Protein AF-A0A817QPH4-F1 (afdb_monomer_lite)

pLDDT: mean 77.07, std 12.43, range [36.62, 92.62]

Foldseek 3Di:
DDDDPPDVVVLVCCLPPVLCPVLNVVVVVVLVVVLVVLVVVLVVVVVVPDDPVVSVVSVLVSVLSVVLVVLCCVLVVLQSVLVSVVSPDDPPPPCPVVVVVSVVSNVVSVVSVVVSVVVSVVSCCVSDPPVVVVVCVVVVVVVVVVVVVVVVPPPPPPPDDPDDPDDDDDDDDDDDDD

Sequence (178 aa):
MGCTIYNPTIKRYYSYFYYPVMAGILPLTITLTTSILAYNNVRRIIRRQLPVIRRRLDRQMTAMTLARVLVLIICGVPFVCISLYQLNINNSENNYMELSIVGLLLSITTSIMHANFVVSFYVFLIVSPRFRRQAKYVLFKKCWRFIKSLCDRTPTNPQSNQVSPEIVERSLSPNELE

Secondary structure (DSSP, 8-state):
-------HHHHHHIIIIIIIIIIIIHHHHHHHHHHHHHHHHHHHHHTTT--HHHHHHHHHHHHHHHHHHHHHHHHHHHHHHHHHHHHH----TT-HHHHHHHHHHHHHHHHHHHHHHHHHHHHHHHH-HHHHHHHHHHHHHHHHHHHHHHHTTS-------------------PPP--

Structure (mmCIF, N/CA/C/O backbone):
data_AF-A0A817QPH4-F1
#
_entry.id   AF-A0A817QPH4-F1
#
loop_
_atom_site.group_PDB
_atom_site.id
_atom_site.type_symbol
_atom_site.label_atom_id
_atom_site.label_alt_id
_atom_site.label_comp_id
_atom_site.label_asym_id
_atom_site.label_entity_id
_atom_site.label_seq_id
_atom_site.pdbx_PDB_ins_code
_atom_site.Cartn_x
_atom_site.Cartn_y
_atom_site.Cartn_z
_atom_site.occupancy
_atom_site.B_iso_or_equiv
_atom_site.auth_seq_id
_atom_site.auth_comp_id
_atom_site.auth_asym_id
_atom_site.auth_atom_id
_atom_site.pdbx_PDB_model_num
ATOM 1 N N . MET A 1 1 ? 20.966 -9.195 -10.005 1.00 36.62 1 MET A N 1
ATOM 2 C CA . MET A 1 1 ? 21.065 -10.537 -10.616 1.00 36.62 1 MET A CA 1
ATOM 3 C C . MET A 1 1 ? 19.648 -11.043 -10.844 1.00 36.62 1 MET A C 1
ATOM 5 O O . MET A 1 1 ? 19.084 -11.677 -9.966 1.00 36.62 1 MET A O 1
ATOM 9 N N . GLY A 1 2 ? 19.006 -10.625 -11.933 1.00 44.59 2 GLY A N 1
ATOM 10 C CA . GLY A 1 2 ? 17.591 -10.902 -12.176 1.00 44.59 2 GLY A CA 1
ATOM 11 C C . GLY A 1 2 ? 17.386 -11.294 -13.627 1.00 44.59 2 GLY A C 1
ATOM 12 O O . GLY A 1 2 ? 17.923 -10.635 -14.513 1.00 44.59 2 GLY A O 1
ATOM 13 N N . CYS A 1 3 ? 16.636 -12.370 -13.850 1.00 58.00 3 CYS A N 1
ATOM 14 C CA . CYS A 1 3 ? 16.186 -12.789 -15.168 1.00 58.00 3 CYS A CA 1
ATOM 15 C C . CYS A 1 3 ? 15.383 -11.645 -15.797 1.00 58.00 3 CYS A C 1
ATOM 17 O O . CYS A 1 3 ? 14.253 -11.374 -15.389 1.00 58.00 3 CYS A O 1
ATOM 19 N N . THR A 1 4 ? 15.965 -10.945 -16.767 1.00 60.25 4 THR A N 1
ATOM 20 C CA . THR A 1 4 ? 15.201 -10.055 -17.635 1.00 60.25 4 THR A CA 1
ATOM 21 C C . THR A 1 4 ? 14.304 -10.935 -18.497 1.00 60.25 4 THR A C 1
ATOM 23 O O . THR A 1 4 ? 14.743 -11.934 -19.065 1.00 60.25 4 THR A O 1
ATOM 26 N N . ILE A 1 5 ? 13.010 -10.619 -18.539 1.00 61.94 5 ILE A N 1
ATOM 27 C CA . ILE A 1 5 ? 12.046 -11.324 -19.386 1.00 61.94 5 ILE A CA 1
ATOM 28 C C . ILE A 1 5 ? 12.500 -11.124 -20.835 1.00 61.94 5 ILE A C 1
ATOM 30 O O . ILE A 1 5 ? 12.284 -10.063 -21.417 1.00 61.94 5 ILE A O 1
ATOM 34 N N . TYR A 1 6 ? 13.171 -12.131 -21.393 1.00 67.38 6 TYR A N 1
ATOM 35 C CA . TYR A 1 6 ? 13.744 -12.066 -22.739 1.00 67.38 6 TYR A CA 1
ATOM 36 C C . TYR A 1 6 ? 12.657 -12.130 -23.817 1.00 67.38 6 TYR A C 1
ATOM 38 O O . TYR A 1 6 ? 12.819 -11.601 -24.911 1.00 67.38 6 TYR A O 1
ATOM 46 N N . ASN A 1 7 ? 11.517 -12.756 -23.504 1.00 81.62 7 ASN A N 1
ATOM 47 C CA . ASN A 1 7 ? 10.440 -12.915 -24.467 1.00 81.62 7 ASN A CA 1
ATOM 48 C C . ASN A 1 7 ? 9.627 -11.606 -24.613 1.00 81.62 7 ASN A C 1
ATOM 50 O O . ASN A 1 7 ? 8.931 -11.204 -23.669 1.00 81.62 7 ASN A O 1
ATOM 54 N N . PRO A 1 8 ? 9.650 -10.957 -25.793 1.00 80.06 8 PRO A N 1
ATOM 55 C CA . PRO A 1 8 ? 8.989 -9.670 -26.012 1.00 80.06 8 PRO A CA 1
ATOM 56 C C . PRO A 1 8 ? 7.460 -9.756 -25.895 1.00 80.06 8 PRO A C 1
ATOM 58 O O . PRO A 1 8 ? 6.812 -8.787 -25.495 1.00 80.06 8 PRO A O 1
ATOM 61 N N . THR A 1 9 ? 6.871 -10.920 -26.173 1.00 82.62 9 THR A N 1
ATOM 62 C CA . THR A 1 9 ? 5.424 -11.150 -26.055 1.00 82.62 9 THR A CA 1
ATOM 63 C C . THR A 1 9 ? 4.973 -11.070 -24.600 1.00 82.62 9 THR A C 1
ATOM 65 O O . THR A 1 9 ? 3.983 -10.409 -24.280 1.00 82.62 9 THR A O 1
ATOM 68 N N . ILE A 1 10 ? 5.743 -11.677 -23.694 1.00 81.94 10 ILE A N 1
ATOM 69 C CA . ILE A 1 10 ? 5.458 -11.669 -22.254 1.00 81.94 10 ILE A CA 1
ATOM 70 C C . ILE A 1 10 ? 5.626 -10.252 -21.696 1.00 81.94 10 ILE A C 1
ATOM 72 O O . ILE A 1 10 ? 4.758 -9.762 -20.975 1.00 81.94 10 ILE A O 1
ATOM 76 N N . LYS A 1 11 ? 6.692 -9.549 -22.099 1.00 81.06 11 LYS A N 1
ATOM 77 C CA . LYS A 1 11 ? 6.934 -8.143 -21.740 1.00 81.06 11 LYS A CA 1
ATOM 78 C C . LYS A 1 11 ? 5.733 -7.250 -22.085 1.00 81.06 11 LYS A C 1
ATOM 80 O O . LYS A 1 11 ? 5.285 -6.458 -21.253 1.00 81.06 11 LYS A O 1
ATOM 85 N N . ARG A 1 12 ? 5.160 -7.424 -23.282 1.00 82.31 12 ARG A N 1
ATOM 86 C CA . ARG A 1 12 ? 3.981 -6.675 -23.743 1.00 82.31 12 ARG A CA 1
ATOM 87 C C . ARG A 1 12 ? 2.730 -7.013 -22.927 1.00 82.31 12 ARG A C 1
ATOM 89 O O . ARG A 1 12 ? 2.017 -6.103 -22.515 1.00 82.31 12 ARG A O 1
ATOM 96 N N . TYR A 1 13 ? 2.498 -8.289 -22.623 1.00 86.12 13 TYR A N 1
ATOM 97 C CA . TYR A 1 13 ? 1.382 -8.704 -21.768 1.00 86.12 13 TYR A CA 1
ATOM 98 C C . TYR A 1 13 ? 1.453 -8.074 -20.368 1.00 86.12 13 TYR A C 1
ATOM 100 O O . TYR A 1 13 ? 0.463 -7.525 -19.879 1.00 86.12 13 TYR A O 1
ATOM 108 N N . TYR A 1 14 ? 2.630 -8.076 -19.736 1.00 83.25 14 TYR A N 1
ATOM 109 C CA . TYR A 1 14 ? 2.783 -7.473 -18.412 1.00 83.25 14 TYR A CA 1
ATOM 110 C C . TYR A 1 14 ? 2.571 -5.956 -18.433 1.00 83.25 14 TYR A C 1
ATOM 112 O O . TYR A 1 14 ? 1.828 -5.437 -17.598 1.00 83.25 14 TYR A O 1
ATOM 120 N N . SER A 1 15 ? 3.173 -5.263 -19.402 1.00 81.12 15 SER A N 1
ATOM 121 C CA . SER A 1 15 ? 3.112 -3.800 -19.518 1.00 81.12 15 SER A CA 1
ATOM 122 C C . SER A 1 15 ? 1.688 -3.286 -19.787 1.00 81.12 15 SER A C 1
ATOM 124 O O . SER A 1 15 ? 1.247 -2.328 -19.158 1.00 81.12 15 SER A O 1
ATOM 126 N N . TYR A 1 16 ? 0.933 -3.952 -20.669 1.00 81.31 16 TYR A N 1
ATOM 127 C CA . TYR A 1 16 ? -0.386 -3.467 -21.102 1.00 81.31 16 TYR A CA 1
ATOM 128 C C . TYR A 1 16 ? -1.573 -4.068 -20.352 1.00 81.31 16 TYR A C 1
ATOM 130 O O . TYR A 1 16 ? -2.614 -3.423 -20.267 1.00 81.31 16 TYR A O 1
ATOM 138 N N . PHE A 1 17 ? -1.453 -5.288 -19.826 1.00 84.31 17 PHE A N 1
ATOM 139 C CA . PHE A 1 17 ? -2.578 -5.977 -19.196 1.00 84.31 17 PHE A CA 1
ATOM 140 C C . PHE A 1 17 ? -2.363 -6.138 -17.695 1.00 84.31 17 PHE A C 1
ATOM 142 O O . PHE A 1 17 ? -3.140 -5.627 -16.895 1.00 84.31 17 PHE A O 1
ATOM 149 N N . TYR A 1 18 ? -1.282 -6.797 -17.283 1.00 83.50 18 TYR A N 1
ATOM 150 C CA . TYR A 1 18 ? -1.118 -7.173 -15.880 1.00 83.50 18 TYR A CA 1
ATOM 151 C C . TYR A 1 18 ? -0.987 -5.963 -14.939 1.00 83.50 18 TYR A C 1
ATOM 153 O O . TYR A 1 18 ? -1.770 -5.813 -14.002 1.00 83.50 18 TYR A O 1
ATOM 161 N N . TYR A 1 19 ? -0.032 -5.067 -15.190 1.00 82.56 19 TYR A N 1
ATOM 162 C CA . TYR A 1 19 ? 0.204 -3.922 -14.306 1.00 82.56 19 TYR A CA 1
ATOM 163 C C . TYR A 1 19 ? -0.966 -2.921 -14.264 1.00 82.56 19 TYR A C 1
ATOM 165 O O . TYR A 1 19 ? -1.431 -2.608 -13.167 1.00 82.56 19 TYR A O 1
ATOM 173 N N . PRO A 1 20 ? -1.503 -2.429 -15.395 1.00 82.56 20 PRO A N 1
ATOM 174 C CA . PRO A 1 20 ? -2.583 -1.447 -15.346 1.00 82.56 20 PRO A CA 1
ATOM 175 C C . PRO A 1 20 ? -3.940 -2.070 -14.986 1.00 82.56 20 PRO A C 1
ATOM 177 O O . PRO A 1 20 ? -4.680 -1.487 -14.193 1.00 82.56 20 PRO A O 1
ATOM 180 N N . VAL A 1 21 ? -4.281 -3.253 -15.516 1.00 84.75 21 VAL A N 1
ATOM 181 C CA . VAL A 1 21 ? -5.620 -3.839 -15.331 1.00 84.75 21 VAL A CA 1
ATOM 182 C C . VAL A 1 21 ? -5.713 -4.595 -14.011 1.00 84.75 21 VAL A C 1
ATOM 184 O O . VAL A 1 21 ? -6.584 -4.279 -13.201 1.00 84.75 21 VAL A O 1
ATOM 187 N N . MET A 1 22 ? -4.817 -5.558 -13.765 1.00 82.56 22 MET A N 1
ATOM 188 C CA . MET A 1 22 ? -4.898 -6.407 -12.568 1.00 82.56 22 MET A CA 1
ATOM 189 C C . MET A 1 22 ? -4.445 -5.680 -11.303 1.00 82.56 22 MET A C 1
ATOM 191 O O . MET A 1 22 ? -5.094 -5.819 -10.269 1.00 82.56 22 MET A O 1
ATOM 195 N N . ALA A 1 23 ? -3.363 -4.898 -11.364 1.00 77.69 23 ALA A N 1
ATOM 196 C CA . ALA A 1 23 ? -2.844 -4.207 -10.179 1.00 77.69 23 ALA A CA 1
ATOM 197 C C . ALA A 1 23 ? -3.437 -2.800 -9.966 1.00 77.69 23 ALA A C 1
ATOM 199 O O . ALA A 1 23 ? -3.427 -2.309 -8.839 1.00 77.69 23 ALA A O 1
ATOM 200 N N . GLY A 1 24 ? -3.973 -2.161 -11.012 1.00 78.62 24 GLY A N 1
ATOM 201 C CA . GLY A 1 24 ? -4.564 -0.821 -10.939 1.00 78.62 24 GLY A CA 1
ATOM 202 C C . GLY A 1 24 ? -6.093 -0.827 -10.960 1.00 78.62 24 GLY A C 1
ATOM 203 O O . GLY A 1 24 ? -6.750 -0.633 -9.937 1.00 78.62 24 GLY A O 1
ATOM 204 N N . ILE A 1 25 ? -6.674 -1.026 -12.144 1.00 85.25 25 ILE A N 1
ATOM 205 C CA . ILE A 1 25 ? -8.105 -0.802 -12.412 1.00 85.25 25 ILE A CA 1
ATOM 206 C C . ILE A 1 25 ? -8.996 -1.747 -11.601 1.00 85.25 25 ILE A C 1
ATOM 208 O O . ILE A 1 25 ? -9.997 -1.319 -11.025 1.00 85.25 25 ILE A O 1
ATOM 212 N N . LEU A 1 26 ? -8.648 -3.029 -11.528 1.00 85.69 26 LEU A N 1
ATOM 213 C CA . LEU A 1 26 ? -9.457 -4.037 -10.848 1.00 85.69 26 LEU A CA 1
ATOM 214 C C . LEU A 1 26 ? -9.588 -3.761 -9.334 1.00 85.69 26 LEU A C 1
ATOM 216 O O . LEU A 1 26 ? -10.716 -3.626 -8.854 1.00 85.69 26 LEU A O 1
ATOM 220 N N . PRO A 1 27 ? -8.501 -3.585 -8.557 1.00 83.12 27 PRO A N 1
ATOM 221 C CA . PRO A 1 27 ? -8.624 -3.254 -7.139 1.00 83.12 27 PRO A CA 1
ATOM 222 C C . PRO A 1 27 ? -9.285 -1.888 -6.911 1.00 83.12 27 PRO A C 1
ATOM 224 O O . PRO A 1 27 ? -10.062 -1.745 -5.964 1.00 83.12 27 PRO A O 1
ATOM 227 N N . LEU A 1 28 ? -9.055 -0.902 -7.786 1.00 83.88 28 LEU A N 1
ATOM 228 C CA . LEU A 1 28 ? -9.729 0.397 -7.708 1.00 83.88 28 LEU A CA 1
ATOM 229 C C . LEU A 1 28 ? -11.243 0.274 -7.891 1.00 83.88 28 LEU A C 1
ATOM 231 O O . LEU A 1 28 ? -11.999 0.801 -7.080 1.00 83.88 28 LEU A O 1
ATOM 235 N N . THR A 1 29 ? -11.698 -0.444 -8.917 1.00 87.06 29 THR A N 1
ATOM 236 C CA . THR A 1 29 ? -13.127 -0.604 -9.225 1.00 87.06 29 THR A CA 1
ATOM 237 C C . THR A 1 29 ? -13.854 -1.423 -8.164 1.00 87.06 29 THR A C 1
ATOM 239 O O . THR A 1 29 ? -14.914 -0.999 -7.694 1.00 87.06 29 THR A O 1
ATOM 242 N N . ILE A 1 30 ? -13.274 -2.538 -7.704 1.00 87.56 30 ILE A N 1
ATOM 243 C CA . ILE A 1 30 ? -13.830 -3.317 -6.585 1.00 87.56 30 ILE A CA 1
ATOM 244 C C . ILE A 1 30 ? -13.938 -2.437 -5.345 1.00 87.56 30 ILE A C 1
ATOM 246 O O . ILE A 1 30 ? -14.959 -2.437 -4.654 1.00 87.56 30 ILE A O 1
ATOM 250 N N . THR A 1 31 ? -12.911 -1.642 -5.056 1.00 82.31 31 THR A N 1
ATOM 251 C CA . THR A 1 31 ? -12.951 -0.854 -3.832 1.00 82.31 31 THR A CA 1
ATOM 252 C C . THR A 1 31 ? -13.892 0.345 -3.926 1.00 82.31 31 THR A C 1
ATOM 254 O O . THR A 1 31 ? -14.584 0.681 -2.963 1.00 82.31 31 THR A O 1
ATOM 257 N N . LEU A 1 32 ? -13.972 0.982 -5.090 1.00 84.19 32 LEU A N 1
ATOM 258 C CA . LEU A 1 32 ? -14.896 2.080 -5.332 1.00 84.19 32 LEU A CA 1
ATOM 259 C C . LEU A 1 32 ? -16.346 1.596 -5.218 1.00 84.19 32 LEU A C 1
ATOM 261 O O . LEU A 1 32 ? -17.139 2.184 -4.483 1.00 84.19 32 LEU A O 1
ATOM 265 N N . THR A 1 33 ? -16.679 0.485 -5.880 1.00 87.50 33 THR A N 1
ATOM 266 C CA . THR A 1 33 ? -18.028 -0.099 -5.846 1.00 87.50 33 THR A CA 1
ATOM 267 C C . THR A 1 33 ? -18.414 -0.542 -4.440 1.00 87.50 33 THR A C 1
ATOM 269 O O . THR A 1 33 ? -19.495 -0.190 -3.969 1.00 87.50 33 THR A O 1
ATOM 272 N N . THR A 1 34 ? -17.523 -1.228 -3.719 1.00 81.75 34 THR A N 1
ATOM 273 C CA . THR A 1 34 ? -17.772 -1.623 -2.323 1.00 81.75 34 THR A CA 1
ATOM 274 C C . THR A 1 34 ? -17.900 -0.416 -1.393 1.00 81.75 34 THR A C 1
ATOM 276 O O . THR A 1 34 ? -18.781 -0.412 -0.534 1.00 81.75 34 THR A O 1
ATOM 279 N N . SER A 1 35 ? -17.114 0.645 -1.594 1.00 80.88 35 SER A N 1
ATOM 280 C CA . SER A 1 35 ? -17.218 1.887 -0.813 1.00 80.88 35 SER A CA 1
ATOM 281 C C . SER A 1 35 ? -18.543 2.613 -1.057 1.00 80.88 35 SER A C 1
ATOM 283 O O . SER A 1 35 ? -19.201 3.029 -0.101 1.00 80.88 35 SER A O 1
ATOM 285 N N . ILE A 1 36 ? -18.977 2.718 -2.318 1.00 84.31 36 ILE A N 1
ATOM 286 C CA . ILE A 1 36 ? -20.270 3.311 -2.695 1.00 84.31 36 ILE A CA 1
ATOM 287 C C . ILE A 1 36 ? -21.422 2.478 -2.129 1.00 84.31 36 ILE A C 1
ATOM 289 O O . ILE A 1 36 ? -22.349 3.024 -1.526 1.00 84.31 36 ILE A O 1
ATOM 293 N N . LEU A 1 37 ? -21.363 1.152 -2.277 1.00 84.75 37 LEU A N 1
ATOM 294 C CA . LEU A 1 37 ? -22.387 0.247 -1.768 1.00 84.75 37 LEU A CA 1
ATOM 295 C C . LEU A 1 37 ? -22.489 0.345 -0.243 1.00 84.75 37 LEU A C 1
ATOM 297 O O . LEU A 1 37 ? -23.589 0.424 0.304 1.00 84.75 37 LEU A O 1
ATOM 301 N N . ALA A 1 38 ? -21.354 0.410 0.451 1.00 81.44 38 ALA A N 1
ATOM 302 C CA . ALA A 1 38 ? -21.327 0.569 1.894 1.00 81.44 38 ALA A CA 1
ATOM 303 C C . ALA A 1 38 ? -21.886 1.934 2.332 1.00 81.44 38 ALA A C 1
ATOM 305 O O . ALA A 1 38 ? -22.689 1.995 3.264 1.00 81.44 38 ALA A O 1
ATOM 306 N N . TYR A 1 39 ? -21.560 3.018 1.620 1.00 80.81 39 TYR A N 1
ATOM 307 C CA . TYR A 1 39 ? -22.138 4.340 1.871 1.00 80.81 39 TYR A CA 1
ATOM 308 C C . TYR A 1 39 ? -23.663 4.350 1.682 1.00 80.81 39 TYR A C 1
ATOM 310 O O . TYR A 1 39 ? -24.401 4.841 2.543 1.00 80.81 39 TYR A O 1
ATOM 318 N N . ASN A 1 40 ? -24.150 3.754 0.593 1.00 82.94 40 ASN A N 1
ATOM 319 C CA . ASN A 1 40 ? -25.577 3.665 0.295 1.00 82.94 40 ASN A CA 1
ATOM 320 C C . ASN A 1 40 ? -26.324 2.810 1.324 1.00 82.94 40 ASN A C 1
ATOM 322 O O . ASN A 1 40 ? -27.399 3.207 1.781 1.00 82.94 40 ASN A O 1
ATOM 326 N N . ASN A 1 41 ? -25.743 1.687 1.752 1.00 79.94 41 ASN A N 1
ATOM 327 C CA . ASN A 1 41 ? -26.304 0.847 2.809 1.00 79.94 41 ASN A CA 1
ATOM 328 C C . ASN A 1 41 ? -26.395 1.600 4.138 1.00 79.94 41 ASN A C 1
ATOM 330 O O . ASN A 1 41 ? -27.459 1.606 4.760 1.00 79.94 41 ASN A O 1
ATOM 334 N N . VAL A 1 42 ? -25.343 2.328 4.527 1.00 75.44 42 VAL A N 1
ATOM 335 C CA . VAL A 1 42 ? -25.376 3.190 5.715 1.00 75.44 42 VAL A CA 1
ATOM 336 C C . VAL A 1 42 ? -26.474 4.247 5.568 1.00 75.44 42 VAL A C 1
ATOM 338 O O . VAL A 1 42 ? -27.305 4.380 6.463 1.00 75.44 42 VAL A O 1
ATOM 341 N N . ARG A 1 43 ? -26.564 4.953 4.433 1.00 77.19 43 ARG A N 1
ATOM 342 C CA . ARG A 1 43 ? -27.598 5.981 4.199 1.00 77.19 43 ARG A CA 1
ATOM 343 C C . ARG A 1 43 ? -29.022 5.414 4.230 1.00 77.19 43 ARG A C 1
ATOM 345 O O . ARG A 1 43 ? -29.927 6.087 4.725 1.00 77.19 43 ARG A O 1
ATOM 352 N N . ARG A 1 44 ? -29.231 4.187 3.746 1.00 77.50 44 ARG A N 1
ATOM 353 C CA . ARG A 1 44 ? -30.529 3.493 3.774 1.00 77.50 44 ARG A CA 1
ATOM 354 C C . ARG A 1 44 ? -30.910 3.055 5.191 1.00 77.50 44 ARG A C 1
ATOM 356 O O . ARG A 1 44 ? -32.052 3.256 5.595 1.00 77.50 44 ARG A O 1
ATOM 363 N N . ILE A 1 45 ? -29.951 2.540 5.962 1.00 74.06 45 ILE A N 1
ATOM 364 C CA . ILE A 1 45 ? -30.114 2.150 7.374 1.00 74.06 45 ILE A CA 1
ATOM 365 C C . ILE A 1 45 ? -30.513 3.347 8.249 1.00 74.06 45 ILE A C 1
ATOM 367 O O . ILE A 1 45 ? -31.354 3.207 9.136 1.00 74.06 45 ILE A O 1
ATOM 371 N N . ILE A 1 46 ? -29.976 4.539 7.967 1.00 66.81 46 ILE A N 1
ATOM 372 C CA . ILE A 1 46 ? -30.299 5.776 8.700 1.00 66.81 46 ILE A CA 1
ATOM 373 C C . ILE A 1 46 ? -31.796 6.096 8.665 1.00 66.81 46 ILE A C 1
ATOM 375 O O . ILE A 1 46 ? -32.325 6.600 9.652 1.00 66.81 46 ILE A O 1
ATOM 379 N N . ARG A 1 47 ? -32.489 5.769 7.568 1.00 70.56 47 ARG A N 1
ATOM 380 C CA . ARG A 1 47 ? -33.927 6.039 7.426 1.00 70.56 47 ARG A CA 1
ATOM 381 C C . ARG A 1 47 ? -34.820 5.042 8.177 1.00 70.56 47 ARG A C 1
ATOM 383 O O . ARG A 1 47 ? -35.991 5.336 8.359 1.00 70.56 47 ARG A O 1
ATOM 390 N N . ARG A 1 48 ? -34.301 3.884 8.612 1.00 71.44 48 ARG A N 1
ATOM 391 C CA . ARG A 1 48 ? -35.093 2.788 9.215 1.00 71.44 48 ARG A CA 1
ATOM 392 C C . ARG A 1 48 ? -34.998 2.680 10.749 1.00 71.44 48 ARG A C 1
ATOM 394 O O . ARG A 1 48 ? -35.363 1.647 11.285 1.00 71.44 48 ARG A O 1
ATOM 401 N N . GLN A 1 49 ? -34.507 3.706 11.455 1.00 66.06 49 GLN A N 1
ATOM 402 C CA . GLN A 1 49 ? -34.369 3.719 12.929 1.00 66.06 49 GLN A CA 1
ATOM 403 C C . GLN A 1 49 ? -33.765 2.428 13.531 1.00 66.06 49 GLN A C 1
ATOM 405 O O . GLN A 1 49 ? -34.268 1.856 14.492 1.00 66.06 49 GLN A O 1
ATOM 410 N N . LEU A 1 50 ? -32.649 1.950 12.976 1.00 67.12 50 LEU A N 1
ATOM 411 C CA . LEU A 1 50 ? -31.897 0.848 13.583 1.00 67.12 50 LEU A CA 1
ATOM 412 C C . LEU A 1 50 ? -31.108 1.327 14.823 1.00 67.12 50 LEU A C 1
ATOM 414 O O . LEU A 1 50 ? -30.672 2.484 14.865 1.00 67.12 50 LEU A O 1
ATOM 418 N N . PRO A 1 51 ? -30.877 0.452 15.823 1.00 73.62 51 PRO A N 1
ATOM 419 C CA . PRO A 1 51 ? -30.262 0.817 17.097 1.00 73.62 51 PRO A CA 1
ATOM 420 C C . PRO A 1 51 ? -28.890 1.484 16.913 1.00 73.62 51 PRO A C 1
ATOM 422 O O . PRO A 1 51 ? -28.017 0.995 16.187 1.00 73.62 51 PRO A O 1
ATOM 425 N N . VAL A 1 52 ? -28.683 2.596 17.629 1.00 74.19 52 VAL A N 1
ATOM 426 C CA . VAL A 1 52 ? -27.549 3.538 17.496 1.00 74.19 52 VAL A CA 1
ATOM 427 C C . VAL A 1 52 ? -26.171 2.859 17.569 1.00 74.19 52 VAL A C 1
ATOM 429 O O . VAL A 1 52 ? -25.208 3.326 16.954 1.00 74.19 52 VAL A O 1
ATOM 432 N N . ILE A 1 53 ? -26.063 1.735 18.283 1.00 73.12 53 ILE A N 1
ATOM 433 C CA . ILE A 1 53 ? -24.805 1.005 18.498 1.00 73.12 53 ILE A CA 1
ATOM 434 C C . ILE A 1 53 ? -24.299 0.333 17.211 1.00 73.12 53 ILE A C 1
ATOM 436 O O . ILE A 1 53 ? -23.100 0.425 16.929 1.00 73.12 53 ILE A O 1
ATOM 440 N N . ARG A 1 54 ? -25.181 -0.288 16.408 1.00 74.75 54 ARG A N 1
ATOM 441 C CA . ARG A 1 54 ? -24.790 -0.960 15.149 1.00 74.75 54 ARG A CA 1
ATOM 442 C C . ARG A 1 54 ? -24.321 0.049 14.099 1.00 74.75 54 ARG A C 1
ATOM 444 O O . ARG A 1 54 ? -23.272 -0.130 13.491 1.00 74.75 54 ARG A O 1
ATOM 451 N N . ARG A 1 55 ? -24.995 1.200 14.013 1.00 72.06 55 ARG A N 1
ATOM 452 C CA . ARG A 1 55 ? -24.664 2.286 13.072 1.00 72.06 55 ARG A CA 1
ATOM 453 C C . ARG A 1 55 ? -23.241 2.834 13.235 1.00 72.06 55 ARG A C 1
ATOM 455 O O . ARG A 1 55 ? -22.610 3.216 12.250 1.00 72.06 55 ARG A O 1
ATOM 462 N N . ARG A 1 56 ? -22.731 2.909 14.470 1.00 77.62 56 ARG A N 1
ATOM 463 C CA . ARG A 1 56 ? -21.361 3.387 14.728 1.00 77.62 56 ARG A CA 1
ATOM 464 C C . ARG A 1 56 ? -20.307 2.381 14.274 1.00 77.62 56 ARG A C 1
ATOM 466 O O . ARG A 1 56 ? -19.256 2.813 13.820 1.00 77.62 56 ARG A O 1
ATOM 473 N N . LEU A 1 57 ? -20.593 1.081 14.384 1.00 78.44 57 LEU A N 1
ATOM 474 C CA . LEU A 1 57 ? -19.685 0.023 13.944 1.00 78.44 57 LEU A CA 1
ATOM 475 C C . LEU A 1 57 ? -19.517 0.056 12.418 1.00 78.44 57 LEU A C 1
ATOM 477 O O . LEU A 1 57 ? -18.390 0.144 11.937 1.00 78.44 57 LEU A O 1
ATOM 481 N N . ASP A 1 58 ? -20.626 0.096 11.677 1.00 80.38 58 ASP A N 1
ATOM 482 C CA . ASP A 1 58 ? -20.593 0.083 10.210 1.00 80.38 58 ASP A CA 1
ATOM 483 C C . ASP A 1 58 ? -19.907 1.329 9.649 1.00 80.38 58 ASP A C 1
ATOM 485 O O . ASP A 1 58 ? -18.984 1.219 8.847 1.00 80.38 58 ASP A O 1
ATOM 489 N N . ARG A 1 59 ? -20.269 2.524 10.146 1.00 77.12 59 ARG A N 1
ATOM 490 C CA . ARG A 1 59 ? -19.640 3.786 9.714 1.00 77.12 59 ARG A CA 1
ATOM 491 C C . ARG A 1 59 ? -18.129 3.795 9.963 1.00 77.12 59 ARG A C 1
ATOM 493 O O . ARG A 1 59 ? -17.371 4.390 9.200 1.00 77.12 59 ARG A O 1
ATOM 500 N N . GLN A 1 60 ? -17.699 3.165 11.050 1.00 80.56 60 GLN A N 1
ATOM 501 C CA . GLN A 1 60 ? -16.296 3.078 11.412 1.00 80.56 60 GLN A CA 1
ATOM 502 C C . GLN A 1 60 ? -15.537 2.114 10.494 1.00 80.56 60 GLN A C 1
ATOM 504 O O . GLN A 1 60 ? -14.449 2.462 10.041 1.00 80.56 60 GLN A O 1
ATOM 509 N N . MET A 1 61 ? -16.118 0.952 10.172 1.00 79.38 61 MET A N 1
ATOM 510 C CA . MET A 1 61 ? -15.523 0.021 9.208 1.00 79.38 61 MET A CA 1
ATOM 511 C C . MET A 1 61 ? -15.435 0.640 7.811 1.00 79.38 61 MET A C 1
ATOM 513 O O . MET A 1 61 ? -14.394 0.538 7.171 1.00 79.38 61 MET A O 1
ATOM 517 N N . THR A 1 62 ? -16.460 1.370 7.360 1.00 81.38 62 THR A N 1
ATOM 518 C CA . THR A 1 62 ? -16.414 2.030 6.045 1.00 81.38 62 THR A CA 1
ATOM 519 C C . THR A 1 62 ? -15.372 3.142 5.979 1.00 81.38 62 THR A C 1
ATOM 521 O O . THR A 1 62 ? -14.641 3.233 4.997 1.00 81.38 62 THR A O 1
ATOM 524 N N . ALA A 1 63 ? -15.264 3.971 7.024 1.00 80.56 63 ALA A N 1
ATOM 525 C CA . ALA A 1 63 ? -14.259 5.036 7.079 1.00 80.56 63 ALA A CA 1
ATOM 526 C C . ALA A 1 63 ? -12.830 4.468 7.088 1.00 80.56 63 ALA A C 1
ATOM 528 O O . ALA A 1 63 ? -11.931 5.006 6.449 1.00 80.56 63 ALA A O 1
ATOM 529 N N . MET A 1 64 ? -12.643 3.346 7.778 1.00 81.50 64 MET A N 1
ATOM 530 C CA . MET A 1 64 ? -11.393 2.601 7.815 1.00 81.50 64 MET A CA 1
ATOM 531 C C . MET A 1 64 ? -11.003 2.024 6.454 1.00 81.50 64 MET A C 1
ATOM 533 O O . MET A 1 64 ? -9.855 2.183 6.039 1.00 81.50 64 MET A O 1
ATOM 537 N N . THR A 1 65 ? -11.940 1.388 5.750 1.00 80.69 65 THR A N 1
ATOM 538 C CA . THR A 1 65 ? -11.685 0.859 4.406 1.00 80.69 65 THR A CA 1
ATOM 539 C C . THR A 1 65 ? -11.325 1.984 3.444 1.00 80.69 65 THR A C 1
ATOM 541 O O . THR A 1 65 ? -10.339 1.868 2.726 1.00 80.69 65 THR A O 1
ATOM 544 N N . LEU A 1 66 ? -12.042 3.111 3.490 1.00 79.38 66 LEU A N 1
ATOM 545 C CA . LEU A 1 66 ? -11.759 4.264 2.634 1.00 79.38 66 LEU A CA 1
ATOM 546 C C . LEU A 1 66 ? -10.356 4.836 2.896 1.00 79.38 66 LEU A C 1
ATOM 548 O O . LEU A 1 66 ? -9.599 5.059 1.955 1.00 79.38 66 LEU A O 1
ATOM 552 N N . ALA A 1 67 ? -9.968 5.000 4.165 1.00 83.25 67 ALA A N 1
ATOM 553 C CA . ALA A 1 67 ? -8.625 5.457 4.520 1.00 83.25 67 ALA A CA 1
ATOM 554 C C . ALA A 1 67 ? -7.534 4.496 4.018 1.00 83.25 67 ALA A C 1
ATOM 556 O O . ALA A 1 67 ? -6.544 4.937 3.440 1.00 83.25 67 ALA A O 1
ATOM 557 N N . ARG A 1 68 ? -7.732 3.180 4.179 1.00 83.19 68 ARG A N 1
ATOM 558 C CA . ARG A 1 68 ? -6.789 2.163 3.687 1.00 83.19 68 ARG A CA 1
ATOM 559 C C . ARG A 1 68 ? -6.593 2.246 2.174 1.00 83.19 68 ARG A C 1
ATOM 561 O O . ARG A 1 68 ? -5.492 2.036 1.680 1.00 83.19 68 ARG A O 1
ATOM 568 N N . VAL A 1 69 ? -7.656 2.567 1.452 1.00 81.00 69 VAL A N 1
ATOM 569 C CA . VAL A 1 69 ? -7.652 2.635 -0.010 1.00 81.00 69 VAL A CA 1
ATOM 570 C C . VAL A 1 69 ? -6.937 3.878 -0.491 1.00 81.00 69 VAL A C 1
ATOM 572 O O . VAL A 1 69 ? -6.128 3.781 -1.404 1.00 81.00 69 VAL A O 1
ATOM 575 N N . LEU A 1 70 ? -7.150 5.018 0.164 1.00 83.50 70 LEU A N 1
ATOM 576 C CA . LEU A 1 70 ? -6.388 6.229 -0.131 1.00 83.50 70 LEU A CA 1
ATOM 577 C C . LEU A 1 70 ? -4.882 5.999 0.042 1.00 83.50 70 LEU A C 1
ATOM 579 O O . LEU A 1 70 ? -4.110 6.351 -0.844 1.00 83.50 70 LEU A O 1
ATOM 583 N N . VAL A 1 71 ? -4.467 5.342 1.131 1.00 85.00 71 VAL A N 1
ATOM 584 C CA . VAL A 1 71 ? -3.051 5.001 1.347 1.00 85.00 71 VAL A CA 1
ATOM 585 C C . VAL A 1 71 ? -2.547 4.027 0.275 1.00 85.00 71 VAL A C 1
ATOM 587 O O . VAL A 1 71 ? -1.463 4.225 -0.268 1.00 85.00 71 VAL A O 1
ATOM 590 N N . LEU A 1 72 ? -3.340 3.011 -0.086 1.00 84.19 72 LEU A N 1
ATOM 591 C CA . LEU A 1 72 ? -2.987 2.074 -1.154 1.00 84.19 72 LEU A CA 1
ATOM 592 C C . LEU A 1 72 ? -2.803 2.777 -2.503 1.00 84.19 72 LEU A C 1
ATOM 594 O O . LEU A 1 72 ? -1.887 2.423 -3.233 1.00 84.19 72 LEU A O 1
ATOM 598 N N . ILE A 1 73 ? -3.626 3.774 -2.827 1.00 84.62 73 ILE A N 1
ATOM 599 C CA . ILE A 1 73 ? -3.497 4.552 -4.064 1.00 84.62 73 ILE A CA 1
ATOM 600 C C . ILE A 1 73 ? -2.214 5.384 -4.028 1.00 84.62 73 ILE A C 1
ATOM 602 O O . ILE A 1 73 ? -1.405 5.295 -4.948 1.00 84.62 73 ILE A O 1
ATOM 606 N N . ILE A 1 74 ? -1.989 6.137 -2.948 1.00 86.75 74 ILE A N 1
ATOM 607 C CA . ILE A 1 74 ? -0.823 7.023 -2.813 1.00 86.75 74 ILE A CA 1
ATOM 608 C C . ILE A 1 74 ? 0.491 6.230 -2.870 1.00 86.75 74 ILE A C 1
ATOM 610 O O . ILE A 1 74 ? 1.437 6.667 -3.517 1.00 86.75 74 ILE A O 1
ATOM 614 N N . CYS A 1 75 ? 0.555 5.058 -2.231 1.00 86.31 75 CYS A N 1
ATOM 615 C CA . CYS A 1 75 ? 1.760 4.222 -2.221 1.00 86.31 75 CYS A CA 1
ATOM 616 C C . CYS A 1 75 ? 1.861 3.276 -3.429 1.00 86.31 75 CYS A C 1
ATOM 618 O O . CYS A 1 75 ? 2.962 2.952 -3.864 1.00 86.31 75 CYS A O 1
ATOM 620 N N . GLY A 1 76 ? 0.734 2.808 -3.965 1.00 84.19 76 GLY A N 1
ATOM 621 C CA . GLY A 1 76 ? 0.689 1.810 -5.035 1.00 84.19 76 GLY A CA 1
ATOM 622 C C . GLY A 1 76 ? 0.885 2.401 -6.428 1.00 84.19 76 GLY A C 1
ATOM 623 O O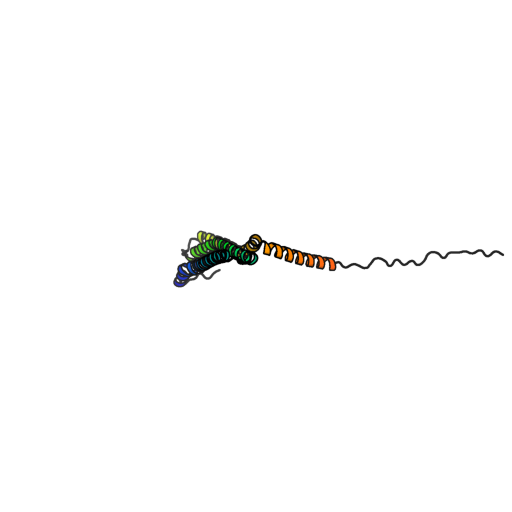 . GLY A 1 76 ? 1.574 1.800 -7.248 1.00 84.19 76 GLY A O 1
ATOM 624 N N . VAL A 1 77 ? 0.349 3.597 -6.695 1.00 86.56 77 VAL A N 1
ATOM 625 C CA . VAL A 1 77 ? 0.532 4.289 -7.982 1.00 86.56 77 VAL A CA 1
ATOM 626 C C . VAL A 1 77 ? 2.012 4.494 -8.337 1.00 86.56 77 VAL A C 1
ATOM 628 O O . VAL A 1 77 ? 2.397 4.055 -9.421 1.00 86.56 77 VAL A O 1
ATOM 631 N N . PRO A 1 78 ? 2.877 5.073 -7.476 1.00 88.75 78 PRO A N 1
ATOM 632 C CA . PRO A 1 78 ? 4.285 5.264 -7.828 1.00 88.75 78 PRO A CA 1
ATOM 633 C C . PRO A 1 78 ? 5.000 3.933 -8.097 1.00 88.75 78 PRO A C 1
ATOM 635 O O . PRO A 1 78 ? 5.819 3.853 -9.011 1.00 88.75 78 PRO A O 1
ATOM 638 N N . PHE A 1 79 ? 4.640 2.866 -7.373 1.00 86.88 79 PHE A N 1
ATOM 639 C CA . PHE A 1 79 ? 5.196 1.527 -7.586 1.00 86.88 79 PHE A CA 1
ATOM 640 C C . PHE A 1 79 ? 4.862 0.973 -8.970 1.00 86.88 79 PHE A C 1
ATOM 642 O O . PHE A 1 79 ? 5.748 0.486 -9.678 1.00 86.88 79 PHE A O 1
ATOM 649 N N . VAL A 1 80 ? 3.595 1.075 -9.371 1.00 85.69 80 VAL A N 1
ATOM 650 C CA . VAL A 1 80 ? 3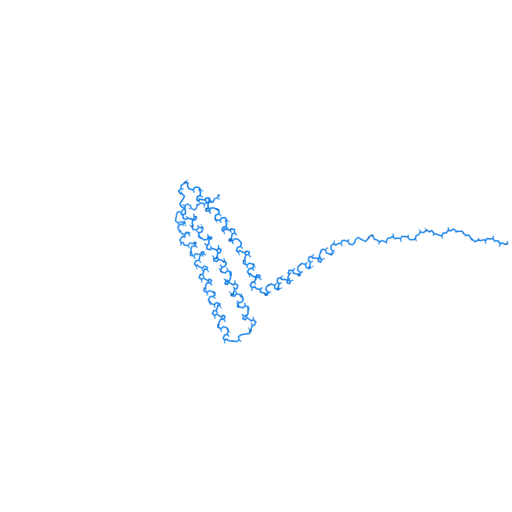.142 0.615 -10.687 1.00 85.69 80 VAL A CA 1
ATOM 651 C C . VAL A 1 80 ? 3.783 1.453 -11.795 1.00 85.69 80 VAL A C 1
ATOM 653 O O . VAL A 1 80 ? 4.282 0.879 -12.760 1.00 85.69 80 VAL A O 1
ATOM 656 N N . CYS A 1 81 ? 3.855 2.779 -11.639 1.00 87.06 81 CYS A N 1
ATOM 657 C CA . CYS A 1 81 ? 4.480 3.670 -12.620 1.00 87.06 81 CYS A CA 1
ATOM 658 C C . CYS A 1 81 ? 5.964 3.345 -12.850 1.00 87.06 81 CYS A C 1
ATOM 660 O O . CYS A 1 81 ? 6.389 3.213 -13.996 1.00 87.06 81 CYS A O 1
ATOM 662 N N . ILE A 1 82 ? 6.748 3.165 -11.782 1.00 88.38 82 ILE A N 1
ATOM 663 C CA . ILE A 1 82 ? 8.183 2.849 -11.891 1.00 88.38 82 ILE A CA 1
ATOM 664 C C . ILE A 1 82 ? 8.396 1.436 -12.446 1.00 88.38 82 ILE A C 1
ATOM 666 O O . ILE A 1 82 ? 9.283 1.233 -13.273 1.00 88.38 82 ILE A O 1
ATOM 670 N N . SER A 1 83 ? 7.551 0.473 -12.067 1.00 83.25 83 SER A N 1
ATOM 671 C CA . SER A 1 83 ? 7.606 -0.889 -12.621 1.00 83.25 83 SER A CA 1
ATOM 672 C C . SER A 1 83 ? 7.316 -0.905 -14.126 1.00 83.25 83 SER A C 1
ATOM 674 O O . SER A 1 83 ? 8.003 -1.584 -14.888 1.00 83.25 83 SER A O 1
ATOM 676 N N . LEU A 1 84 ? 6.332 -0.118 -14.576 1.00 84.69 84 LEU A N 1
ATOM 677 C CA . LEU A 1 84 ? 6.042 0.071 -15.997 1.00 84.69 84 LEU A CA 1
ATOM 678 C C . LEU A 1 84 ? 7.194 0.772 -16.720 1.00 84.69 84 LEU A C 1
ATOM 680 O O . LEU A 1 84 ? 7.546 0.371 -17.828 1.00 84.69 84 LEU A O 1
ATOM 684 N N . TYR A 1 85 ? 7.806 1.782 -16.102 1.00 85.38 85 TYR A N 1
ATOM 685 C CA . TYR A 1 85 ? 8.969 2.460 -16.671 1.00 85.38 85 TYR A CA 1
ATOM 686 C C . TYR A 1 85 ? 10.143 1.491 -16.870 1.00 85.38 85 TYR A C 1
ATOM 688 O O . TYR A 1 85 ? 10.698 1.407 -17.963 1.00 85.38 85 TYR A O 1
ATOM 696 N N . GLN A 1 86 ? 10.454 0.678 -15.857 1.00 83.38 86 GLN A N 1
ATOM 697 C CA . GLN A 1 86 ? 11.497 -0.346 -15.934 1.00 83.38 86 GLN A CA 1
ATOM 698 C C . GLN A 1 86 ? 11.201 -1.401 -17.006 1.00 83.38 86 GLN A C 1
ATOM 700 O O . GLN A 1 86 ? 12.114 -1.870 -17.678 1.00 83.38 86 GLN A O 1
ATOM 705 N N . LEU A 1 87 ? 9.933 -1.779 -17.184 1.00 77.81 87 LEU A N 1
ATOM 706 C CA . LEU A 1 87 ? 9.544 -2.687 -18.256 1.00 77.81 87 LEU A CA 1
ATOM 707 C C . LEU A 1 87 ? 9.737 -2.040 -19.623 1.00 77.81 87 LEU A C 1
ATOM 709 O O . LEU A 1 87 ? 10.203 -2.715 -20.521 1.00 77.81 87 LEU A O 1
ATOM 713 N N . ASN A 1 88 ? 9.408 -0.768 -19.825 1.00 78.69 88 ASN A N 1
ATOM 714 C CA . ASN A 1 88 ? 9.483 -0.161 -21.157 1.00 78.69 88 ASN A CA 1
ATOM 715 C C . ASN A 1 88 ? 10.872 0.369 -21.528 1.00 78.69 88 ASN A C 1
ATOM 717 O O . ASN A 1 88 ? 11.086 0.664 -22.703 1.00 78.69 88 ASN A O 1
ATOM 721 N N . ILE A 1 89 ? 11.823 0.435 -20.588 1.00 80.75 89 ILE A N 1
ATOM 722 C CA . ILE A 1 89 ? 13.202 0.787 -20.924 1.00 80.75 89 ILE A CA 1
ATOM 723 C C . ILE A 1 89 ? 13.752 -0.266 -21.899 1.00 80.75 89 ILE A C 1
ATOM 725 O O . ILE A 1 89 ? 13.733 -1.479 -21.651 1.00 80.75 89 ILE A O 1
ATOM 729 N N . ASN A 1 90 ? 14.140 0.190 -23.085 1.00 67.69 90 ASN A N 1
ATOM 730 C CA . ASN A 1 90 ? 14.866 -0.643 -24.025 1.00 67.69 90 ASN A CA 1
ATOM 731 C C . ASN A 1 90 ? 16.321 -0.621 -23.579 1.00 67.69 90 ASN A C 1
ATOM 733 O O . ASN A 1 90 ? 16.887 0.453 -23.390 1.00 67.69 90 ASN A O 1
ATOM 737 N N . ASN A 1 91 ? 16.902 -1.804 -23.386 1.00 65.12 91 ASN A N 1
ATOM 738 C CA . ASN A 1 91 ? 18.315 -1.971 -23.064 1.00 65.12 91 ASN A CA 1
ATOM 739 C C . ASN A 1 91 ? 19.158 -1.606 -24.297 1.00 65.12 91 ASN A C 1
ATOM 741 O O . ASN A 1 91 ? 19.768 -2.471 -24.914 1.00 65.12 91 ASN A O 1
ATOM 745 N N . SER A 1 92 ? 19.146 -0.338 -24.701 1.00 62.00 92 SER A N 1
ATOM 746 C CA . SER A 1 92 ? 20.174 0.203 -25.577 1.00 62.00 92 SER A CA 1
ATOM 747 C C . SER A 1 92 ? 21.455 0.216 -24.749 1.00 62.00 92 SER A C 1
ATOM 749 O O . SER A 1 92 ? 21.492 0.833 -23.686 1.00 62.00 92 SER A O 1
ATOM 751 N N . GLU A 1 93 ? 22.465 -0.524 -25.197 1.00 63.22 93 GLU A N 1
ATOM 752 C CA . GLU A 1 93 ? 23.587 -1.056 -24.402 1.00 63.22 93 GLU A CA 1
ATOM 753 C C . GLU A 1 93 ? 24.485 -0.030 -23.667 1.00 63.22 93 GLU A C 1
ATOM 755 O O . GLU A 1 93 ? 25.436 -0.434 -23.007 1.00 63.22 93 GLU A O 1
ATOM 760 N N . ASN A 1 94 ? 24.188 1.276 -23.689 1.00 59.81 94 ASN A N 1
ATOM 761 C CA . ASN A 1 94 ? 25.113 2.316 -23.220 1.00 59.81 94 ASN A CA 1
ATOM 762 C C . ASN A 1 94 ? 24.589 3.281 -22.136 1.00 59.81 94 ASN A C 1
ATOM 764 O O . ASN A 1 94 ? 25.366 4.098 -21.645 1.00 59.81 94 ASN A O 1
ATOM 768 N N . ASN A 1 95 ? 23.332 3.183 -21.682 1.00 76.31 95 ASN A N 1
ATOM 769 C CA . ASN A 1 95 ? 22.788 4.112 -20.673 1.00 76.31 95 ASN A CA 1
ATOM 770 C C . ASN A 1 95 ? 22.806 3.545 -19.239 1.00 76.31 95 ASN A C 1
ATOM 772 O O . ASN A 1 95 ? 21.776 3.403 -18.576 1.00 76.31 95 ASN A O 1
ATOM 776 N N . TYR A 1 96 ? 24.003 3.263 -18.716 1.00 83.94 96 TYR A N 1
ATOM 777 C CA . TYR A 1 96 ? 24.199 2.773 -17.338 1.00 83.94 96 TYR A CA 1
ATOM 778 C C . TYR A 1 96 ? 23.670 3.737 -16.259 1.00 83.94 96 TYR A C 1
ATOM 780 O O . TYR A 1 96 ? 23.249 3.308 -15.179 1.00 83.94 96 TYR A O 1
ATOM 788 N N . MET A 1 97 ? 23.658 5.040 -16.554 1.00 85.69 97 MET A N 1
ATOM 789 C CA . MET A 1 97 ? 23.167 6.075 -15.642 1.00 85.69 97 MET A CA 1
ATOM 790 C C . MET A 1 97 ? 21.649 5.979 -15.433 1.00 85.69 97 MET A C 1
ATOM 792 O O . MET A 1 97 ? 21.182 6.012 -14.294 1.00 85.69 97 MET A O 1
ATOM 796 N N . GLU A 1 98 ? 20.880 5.782 -16.506 1.00 84.56 98 GLU A N 1
ATOM 797 C CA . GLU A 1 98 ? 19.419 5.651 -16.433 1.00 84.56 98 GLU A CA 1
ATOM 798 C C . GLU A 1 98 ? 19.015 4.384 -15.676 1.00 84.56 98 GLU A C 1
ATOM 800 O O . GLU A 1 98 ? 18.148 4.431 -14.802 1.00 84.56 98 GLU A O 1
ATOM 805 N N . LEU A 1 99 ? 19.699 3.265 -15.937 1.00 84.75 99 LEU A N 1
ATOM 806 C CA . LEU A 1 99 ? 19.443 2.005 -15.241 1.00 84.75 99 LEU A CA 1
ATOM 807 C C . LEU A 1 99 ? 19.688 2.126 -13.727 1.00 84.75 99 LEU A C 1
ATOM 809 O O . LEU A 1 99 ? 18.911 1.603 -12.925 1.00 84.75 99 LEU A O 1
ATOM 813 N N . SER A 1 100 ? 20.735 2.856 -13.335 1.00 87.44 100 SER A N 1
ATOM 814 C CA . SER A 1 100 ? 21.074 3.089 -11.926 1.00 87.44 100 SER A CA 1
ATOM 815 C C . SER A 1 100 ? 20.018 3.942 -11.211 1.00 87.44 100 SER A C 1
ATOM 817 O O . SER A 1 100 ? 19.610 3.609 -10.097 1.00 87.44 100 SER A O 1
ATOM 819 N N . ILE A 1 101 ? 19.510 4.994 -11.867 1.00 89.69 101 ILE A N 1
ATOM 820 C CA . ILE A 1 101 ? 18.425 5.837 -11.334 1.00 89.69 101 ILE A CA 1
ATOM 821 C C . ILE A 1 101 ? 17.148 5.011 -11.138 1.00 89.69 101 ILE A C 1
ATOM 823 O O . ILE A 1 101 ? 16.526 5.074 -10.076 1.00 89.69 101 ILE A O 1
ATOM 827 N N . VAL A 1 102 ? 16.777 4.194 -12.129 1.00 88.69 102 VAL A N 1
ATOM 828 C CA . VAL A 1 102 ? 15.591 3.327 -12.045 1.00 88.69 102 VAL A CA 1
ATOM 829 C C . VAL A 1 102 ? 15.728 2.301 -10.925 1.00 88.69 102 VAL A C 1
ATOM 831 O O . VAL A 1 102 ? 14.774 2.088 -10.179 1.00 88.69 102 VAL A O 1
ATOM 834 N N . GLY A 1 103 ? 16.907 1.697 -10.757 1.00 88.44 103 GLY A N 1
ATOM 835 C CA . GLY A 1 103 ? 17.165 0.750 -9.670 1.00 88.44 103 GLY A CA 1
ATOM 836 C C . GLY A 1 103 ? 17.011 1.379 -8.280 1.00 88.44 103 GLY A C 1
ATOM 837 O O . GLY A 1 103 ? 16.437 0.767 -7.371 1.00 88.44 103 GLY A O 1
ATOM 838 N N . LEU A 1 104 ? 17.460 2.627 -8.125 1.00 91.31 104 LEU A N 1
ATOM 839 C CA . LEU A 1 104 ? 17.308 3.385 -6.885 1.00 91.31 104 LEU A CA 1
ATOM 840 C C . LEU A 1 104 ? 15.832 3.723 -6.628 1.00 91.31 104 LEU A C 1
ATOM 842 O O . LEU A 1 104 ? 15.317 3.439 -5.545 1.00 91.31 104 LEU A O 1
ATOM 846 N N . LEU A 1 105 ? 15.123 4.239 -7.637 1.00 91.69 105 LEU A N 1
ATOM 847 C CA . LEU A 1 105 ? 13.686 4.519 -7.558 1.00 91.69 105 LEU A CA 1
ATOM 848 C C . LEU A 1 105 ? 12.876 3.270 -7.200 1.00 91.69 105 LEU A C 1
ATOM 850 O O . LEU A 1 105 ? 11.979 3.337 -6.357 1.00 91.69 105 LEU A O 1
ATOM 854 N N . LEU A 1 106 ? 13.213 2.120 -7.786 1.00 90.25 106 LEU A N 1
ATOM 855 C CA . LEU A 1 106 ? 12.564 0.854 -7.468 1.00 90.25 106 LEU A CA 1
ATOM 856 C C . LEU A 1 106 ? 12.777 0.482 -5.996 1.00 90.25 106 LEU A C 1
ATOM 858 O O . LEU A 1 106 ? 11.811 0.141 -5.322 1.00 90.25 106 LEU A O 1
ATOM 862 N N . SER A 1 107 ? 14.002 0.612 -5.483 1.00 91.94 107 SER A N 1
ATOM 863 C CA . SER A 1 107 ? 14.343 0.300 -4.084 1.00 91.94 107 SER A CA 1
ATOM 864 C C . SER A 1 107 ? 13.637 1.217 -3.079 1.00 91.94 107 SER A C 1
ATOM 866 O O . SER A 1 107 ? 13.147 0.762 -2.041 1.00 91.94 107 SER A O 1
ATOM 868 N N . ILE A 1 108 ? 13.530 2.512 -3.391 1.00 92.62 108 ILE A N 1
ATOM 869 C CA . ILE A 1 108 ? 12.747 3.460 -2.585 1.00 92.62 108 ILE A CA 1
ATOM 870 C C . ILE A 1 108 ? 11.277 3.044 -2.586 1.00 92.62 108 ILE A C 1
ATOM 872 O O . ILE A 1 108 ? 10.635 2.966 -1.539 1.00 92.62 108 ILE A O 1
ATOM 876 N N . THR A 1 109 ? 10.734 2.751 -3.762 1.00 90.81 109 THR A N 1
ATOM 877 C CA . THR A 1 109 ? 9.298 2.523 -3.906 1.00 90.81 109 THR A CA 1
ATOM 878 C C . THR A 1 109 ? 8.860 1.185 -3.319 1.00 90.81 109 THR A C 1
ATOM 880 O O . THR A 1 109 ? 7.799 1.109 -2.704 1.00 90.81 109 THR A O 1
ATOM 883 N N . THR A 1 110 ? 9.687 0.142 -3.412 1.00 88.12 110 THR A N 1
ATOM 884 C CA . TH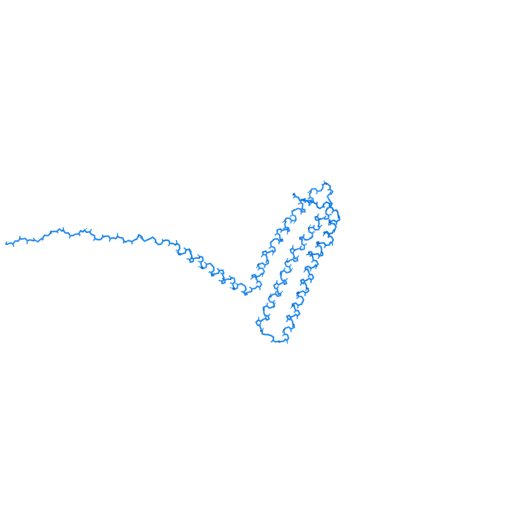R A 1 110 ? 9.454 -1.126 -2.703 1.00 88.12 110 THR A CA 1
ATOM 885 C C . THR A 1 110 ? 9.509 -0.935 -1.190 1.00 88.12 110 THR A C 1
ATOM 887 O O . THR A 1 110 ? 8.655 -1.463 -0.479 1.00 88.12 110 THR A O 1
ATOM 890 N N . SER A 1 111 ? 10.432 -0.113 -0.684 1.00 91.56 111 SER A N 1
ATOM 891 C CA . SER A 1 111 ? 10.490 0.231 0.744 1.00 91.56 111 SER A CA 1
ATOM 892 C C . SER A 1 111 ? 9.217 0.948 1.209 1.00 91.56 111 SER A C 1
ATOM 894 O O . SER A 1 111 ? 8.641 0.586 2.236 1.00 91.56 111 SER A O 1
ATOM 896 N N . ILE A 1 112 ? 8.712 1.904 0.420 1.00 89.31 112 ILE A N 1
ATOM 897 C CA . ILE A 1 112 ? 7.431 2.588 0.677 1.00 89.31 112 ILE A CA 1
ATOM 898 C C . ILE A 1 112 ? 6.258 1.596 0.638 1.00 89.31 112 ILE A C 1
ATOM 900 O O . ILE A 1 112 ? 5.365 1.650 1.487 1.00 89.31 112 ILE A O 1
ATOM 904 N N . MET A 1 113 ? 6.264 0.654 -0.306 1.00 86.81 113 MET A N 1
ATOM 905 C CA . MET A 1 113 ? 5.240 -0.386 -0.420 1.00 86.81 113 MET A CA 1
ATOM 906 C C . MET A 1 113 ? 5.220 -1.300 0.814 1.00 86.81 113 MET A C 1
ATOM 908 O O . MET A 1 113 ? 4.151 -1.614 1.337 1.00 86.81 113 MET A O 1
ATOM 912 N N . HIS A 1 114 ? 6.385 -1.684 1.339 1.00 86.25 114 HIS A N 1
ATOM 913 C CA . HIS A 1 114 ? 6.468 -2.433 2.593 1.00 86.25 114 HIS A CA 1
ATOM 914 C C . HIS A 1 114 ? 6.038 -1.588 3.798 1.00 86.25 114 HIS A C 1
ATOM 916 O O . HIS A 1 114 ? 5.324 -2.084 4.674 1.00 86.25 114 HIS A O 1
ATOM 922 N N . ALA A 1 115 ? 6.375 -0.296 3.818 1.00 86.38 115 ALA A N 1
ATOM 923 C CA . ALA A 1 115 ? 5.915 0.623 4.853 1.00 86.38 115 ALA A CA 1
ATOM 924 C C . ALA A 1 115 ? 4.381 0.757 4.874 1.00 86.38 115 ALA A C 1
ATOM 926 O O . ALA A 1 115 ? 3.796 0.852 5.952 1.00 86.38 115 ALA A O 1
ATOM 927 N N . ASN A 1 116 ? 3.701 0.671 3.724 1.00 86.19 116 ASN A N 1
ATOM 928 C CA . ASN A 1 116 ? 2.233 0.690 3.636 1.00 86.19 116 ASN A CA 1
ATOM 929 C C . ASN A 1 116 ? 1.567 -0.416 4.488 1.00 86.19 116 ASN A C 1
ATOM 931 O O . ASN A 1 116 ? 0.526 -0.199 5.123 1.00 86.19 116 ASN A O 1
ATOM 935 N N . PHE A 1 117 ? 2.194 -1.593 4.590 1.00 83.75 117 PHE A N 1
ATOM 936 C CA . PHE A 1 117 ? 1.696 -2.669 5.453 1.00 83.75 117 PHE A CA 1
ATOM 937 C C . PHE A 1 117 ? 1.652 -2.238 6.927 1.00 83.75 117 PHE A C 1
ATOM 939 O O . PHE A 1 117 ? 0.682 -2.501 7.642 1.00 83.75 117 PHE A O 1
ATOM 946 N N . VAL A 1 118 ? 2.669 -1.496 7.360 1.00 87.75 118 VAL A N 1
ATOM 947 C CA . VAL A 1 118 ? 2.771 -0.947 8.713 1.00 87.75 118 VAL A CA 1
ATOM 948 C C . VAL A 1 118 ? 1.829 0.250 8.897 1.00 87.75 118 VAL A C 1
ATOM 950 O O . VAL A 1 118 ? 1.149 0.355 9.919 1.00 87.75 118 VAL A O 1
ATOM 953 N N . VAL A 1 119 ? 1.714 1.130 7.897 1.00 83.19 119 VAL A N 1
ATOM 954 C CA . VAL A 1 119 ? 0.787 2.276 7.922 1.00 83.19 119 VAL A CA 1
ATOM 955 C C . VAL A 1 119 ? -0.650 1.808 8.097 1.00 83.19 119 VAL A C 1
ATOM 957 O O . VAL A 1 119 ? -1.387 2.423 8.864 1.00 83.19 119 VAL A O 1
ATOM 960 N N . SER A 1 120 ? -1.035 0.686 7.480 1.00 77.94 120 SER A N 1
ATOM 961 C CA . SER A 1 120 ? -2.353 0.089 7.700 1.00 77.94 120 SER A CA 1
ATOM 962 C C . SER A 1 120 ? -2.624 -0.077 9.199 1.00 77.94 120 SER A C 1
ATOM 964 O O . SER A 1 120 ? -3.621 0.453 9.687 1.00 77.94 120 SER A O 1
ATOM 966 N N . PHE A 1 121 ? -1.710 -0.697 9.955 1.00 81.69 121 PHE A N 1
ATOM 967 C CA . PHE A 1 121 ? -1.829 -0.868 11.411 1.00 81.69 121 PHE A CA 1
ATOM 968 C C . PHE A 1 121 ? -1.961 0.463 12.171 1.00 81.69 121 PHE A C 1
ATOM 970 O O . PHE A 1 121 ? -2.810 0.595 13.058 1.00 81.69 121 PHE A O 1
ATOM 977 N N . TYR A 1 122 ? -1.183 1.480 11.800 1.00 83.06 122 TYR A N 1
ATOM 978 C CA . TYR A 1 122 ? -1.286 2.805 12.417 1.00 83.06 122 TYR A CA 1
ATOM 979 C C . TYR A 1 122 ? -2.614 3.502 12.105 1.00 83.06 122 TYR A C 1
ATOM 981 O O . TYR A 1 122 ? -3.229 4.086 12.999 1.00 83.06 122 TYR A O 1
ATOM 989 N N . VAL A 1 123 ? -3.121 3.372 10.878 1.00 81.81 123 VAL A N 1
ATOM 990 C CA . VAL A 1 123 ? -4.456 3.848 10.499 1.00 81.81 123 VAL A CA 1
ATOM 991 C C . VAL A 1 123 ? -5.526 3.137 11.337 1.00 81.81 123 VAL A C 1
ATOM 993 O O . VAL A 1 123 ? -6.432 3.806 11.839 1.00 81.81 123 VAL A O 1
ATOM 996 N N . PHE A 1 124 ? -5.393 1.826 11.598 1.00 77.31 124 PHE A N 1
ATOM 997 C CA . PHE A 1 124 ? -6.284 1.104 12.524 1.00 77.31 124 PHE A CA 1
ATOM 998 C C . PHE A 1 124 ? -6.265 1.715 13.938 1.00 77.31 124 PHE A C 1
ATOM 1000 O O . PHE A 1 124 ? -7.330 1.918 14.530 1.00 77.31 124 PHE A O 1
ATOM 1007 N N . LEU A 1 125 ? -5.091 2.066 14.471 1.00 78.62 125 LEU A N 1
ATOM 1008 C CA . LEU A 1 125 ? -4.946 2.684 15.797 1.00 78.62 125 LEU A CA 1
ATOM 1009 C C . LEU A 1 125 ? -5.521 4.109 15.883 1.00 78.62 125 LEU A C 1
ATOM 1011 O O . LEU A 1 125 ? -6.126 4.481 16.900 1.00 78.62 125 LEU A O 1
ATOM 1015 N N . ILE A 1 126 ? -5.339 4.910 14.831 1.00 78.44 126 ILE A N 1
ATOM 1016 C CA . ILE A 1 126 ? -5.779 6.309 14.791 1.00 78.44 126 ILE A CA 1
ATOM 1017 C C . ILE A 1 126 ? -7.289 6.386 14.553 1.00 78.44 126 ILE A C 1
ATOM 1019 O O . ILE A 1 126 ? -7.995 7.030 15.329 1.00 78.44 126 ILE A O 1
ATOM 1023 N N . VAL A 1 127 ? -7.811 5.687 13.544 1.00 75.44 127 VAL A N 1
ATOM 1024 C CA . VAL A 1 127 ? -9.223 5.793 13.138 1.00 75.44 127 VAL A CA 1
ATOM 1025 C C . VAL A 1 127 ? -10.161 5.106 14.137 1.00 75.44 127 VAL A C 1
ATOM 1027 O O . VAL A 1 127 ? -11.312 5.518 14.280 1.00 75.44 127 VAL A O 1
ATOM 1030 N N . SER A 1 128 ? -9.696 4.084 14.869 1.00 78.88 128 SER A N 1
ATOM 1031 C CA . SER A 1 128 ? -10.541 3.321 15.792 1.00 78.88 128 SER A CA 1
ATOM 1032 C C . SER A 1 128 ? -10.335 3.688 17.269 1.00 78.88 128 SER A C 1
ATOM 1034 O O . SER A 1 128 ? -9.468 3.123 17.941 1.00 78.88 128 SER A O 1
ATOM 1036 N N . PRO A 1 129 ? -11.181 4.556 17.861 1.00 74.94 129 PRO A N 1
ATOM 1037 C CA . PRO A 1 129 ? -11.100 4.868 19.290 1.00 74.94 129 PRO A CA 1
ATOM 1038 C C . PRO A 1 129 ? -11.429 3.661 20.180 1.00 74.94 129 PRO A C 1
ATOM 1040 O O . PRO A 1 129 ? -10.943 3.580 21.307 1.00 74.94 129 PRO A O 1
ATOM 1043 N N . ARG A 1 130 ? -12.232 2.703 19.690 1.00 75.25 130 ARG A N 1
ATOM 1044 C CA . ARG A 1 130 ? -12.516 1.439 20.393 1.00 75.25 130 ARG A CA 1
ATOM 1045 C C . ARG A 1 130 ? -11.290 0.533 20.430 1.00 75.25 130 ARG A C 1
ATOM 1047 O O . ARG A 1 130 ? -10.934 0.056 21.505 1.00 75.25 130 ARG A O 1
ATOM 1054 N N . PHE A 1 131 ? -10.619 0.369 19.289 1.00 72.19 131 PHE A N 1
ATOM 1055 C CA . PHE A 1 131 ? -9.388 -0.412 19.209 1.00 72.19 131 PHE A CA 1
ATOM 1056 C C . PHE A 1 131 ? -8.297 0.216 20.069 1.00 72.19 131 PHE A C 1
ATOM 1058 O O . PHE A 1 131 ? -7.613 -0.494 20.785 1.00 72.19 131 PHE A O 1
ATOM 1065 N N . ARG A 1 132 ? -8.209 1.550 20.122 1.00 79.31 132 ARG A N 1
ATOM 1066 C CA . ARG A 1 132 ? -7.260 2.246 21.000 1.00 79.31 132 ARG A CA 1
ATOM 1067 C C . ARG A 1 132 ? -7.483 1.939 22.484 1.00 79.31 132 ARG A C 1
ATOM 1069 O O . ARG A 1 132 ? -6.517 1.739 23.212 1.00 79.31 132 ARG A O 1
ATOM 1076 N N . ARG A 1 133 ? -8.739 1.870 22.942 1.00 82.12 133 ARG A N 1
ATOM 1077 C CA . ARG A 1 133 ? -9.062 1.494 24.333 1.00 82.12 133 ARG A CA 1
ATOM 1078 C C . ARG A 1 133 ? -8.753 0.024 24.612 1.00 82.12 133 ARG A C 1
ATOM 1080 O O . ARG A 1 133 ? -8.145 -0.275 25.633 1.00 82.12 133 ARG A O 1
ATOM 1087 N N . GLN A 1 134 ? -9.122 -0.873 23.698 1.00 82.62 134 GLN A N 1
ATOM 1088 C CA . GLN A 1 134 ? -8.833 -2.304 23.833 1.00 82.62 134 GLN A CA 1
ATOM 1089 C C . GLN A 1 134 ? -7.328 -2.590 23.780 1.00 82.62 134 GLN A C 1
ATOM 1091 O O . GLN A 1 134 ? -6.818 -3.316 24.623 1.00 82.62 134 GLN A O 1
ATOM 1096 N N . ALA A 1 135 ? -6.602 -1.961 22.857 1.00 80.44 135 ALA A N 1
ATOM 1097 C CA . ALA A 1 135 ? -5.154 -2.068 22.735 1.00 80.44 135 ALA A CA 1
ATOM 1098 C C . ALA A 1 135 ? -4.451 -1.537 23.985 1.00 80.44 135 ALA A C 1
ATOM 1100 O O . ALA A 1 135 ? -3.584 -2.224 24.511 1.00 80.44 135 ALA A O 1
ATOM 1101 N N . LYS A 1 136 ? -4.868 -0.378 24.521 1.00 85.25 136 LYS A N 1
ATOM 1102 C CA . LYS A 1 136 ? -4.365 0.122 25.811 1.00 85.25 136 LYS A CA 1
ATOM 1103 C C . LYS A 1 136 ? -4.610 -0.881 26.934 1.00 85.25 136 LYS A C 1
ATOM 1105 O O . LYS A 1 136 ? -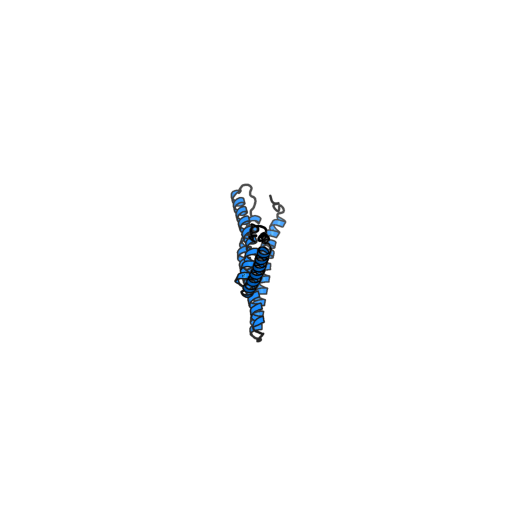3.683 -1.169 27.675 1.00 85.25 136 LYS A O 1
ATOM 1110 N N . TYR A 1 137 ? -5.810 -1.451 27.033 1.00 87.25 137 TYR A N 1
ATOM 1111 C CA . TYR A 1 137 ? -6.125 -2.438 28.068 1.00 87.25 137 TYR A CA 1
ATOM 1112 C C . TYR A 1 137 ? -5.283 -3.717 27.932 1.00 87.25 137 TYR A C 1
ATOM 1114 O O . TYR A 1 137 ? -4.734 -4.207 28.915 1.00 87.25 137 TYR A O 1
ATOM 1122 N N . VAL A 1 138 ? -5.126 -4.243 26.714 1.00 87.81 138 VAL A N 1
ATOM 1123 C CA . VAL A 1 138 ? -4.327 -5.449 26.446 1.00 87.81 138 VAL A CA 1
ATOM 1124 C C . VAL A 1 138 ? -2.836 -5.198 26.673 1.00 87.81 138 VAL A C 1
ATOM 1126 O O . VAL A 1 138 ? -2.185 -6.031 27.302 1.00 87.81 138 VAL A O 1
ATOM 1129 N N . LEU A 1 139 ? -2.301 -4.065 26.205 1.00 86.50 139 LEU A N 1
ATOM 1130 C CA . LEU A 1 139 ? -0.908 -3.668 26.427 1.00 86.50 139 LEU A CA 1
ATOM 1131 C C . LEU A 1 139 ? -0.637 -3.447 27.909 1.00 86.50 139 LEU A C 1
ATOM 1133 O O . LEU A 1 139 ? 0.313 -4.018 28.429 1.00 86.50 139 LEU A O 1
ATOM 1137 N N . PHE A 1 140 ? -1.502 -2.711 28.605 1.00 91.44 140 PHE A N 1
ATOM 1138 C CA . PHE A 1 140 ? -1.379 -2.487 30.042 1.00 91.44 140 PHE A CA 1
ATOM 1139 C C . PHE A 1 140 ? -1.439 -3.810 30.815 1.00 91.44 140 PHE A C 1
ATOM 1141 O O . PHE A 1 140 ? -0.584 -4.072 31.650 1.00 91.44 140 PHE A O 1
ATOM 1148 N N . LYS A 1 141 ? -2.366 -4.714 30.469 1.00 89.88 141 LYS A N 1
ATOM 1149 C CA . LYS A 1 141 ? -2.485 -6.038 31.101 1.00 89.88 141 LYS A CA 1
ATOM 1150 C C . LYS A 1 141 ? -1.298 -6.962 30.801 1.00 89.88 141 LYS A C 1
ATOM 1152 O O . LYS A 1 141 ? -0.910 -7.751 31.661 1.00 89.88 141 LYS A O 1
ATOM 1157 N N . LYS A 1 142 ? -0.733 -6.926 29.587 1.00 87.25 142 LYS A N 1
ATOM 1158 C CA . LYS A 1 142 ? 0.489 -7.680 29.247 1.00 87.25 142 LYS A CA 1
ATOM 1159 C C . LYS A 1 142 ? 1.709 -7.103 29.962 1.00 87.25 142 LYS A C 1
ATOM 1161 O O . LYS A 1 142 ? 2.460 -7.875 30.542 1.00 87.25 142 LYS A O 1
ATOM 1166 N N . CYS A 1 143 ? 1.853 -5.781 29.971 1.00 86.62 143 CYS A N 1
ATOM 1167 C CA . CYS A 1 143 ? 2.933 -5.083 30.662 1.00 86.62 143 CYS A CA 1
ATOM 1168 C C . CYS A 1 143 ? 2.881 -5.351 32.173 1.00 86.62 143 CYS A C 1
ATOM 1170 O O . CYS A 1 143 ? 3.877 -5.753 32.758 1.00 86.62 143 CYS A O 1
ATOM 1172 N N . TRP A 1 144 ? 1.692 -5.283 32.780 1.00 89.12 144 TRP A N 1
ATOM 1173 C CA . TRP A 1 144 ? 1.485 -5.618 34.191 1.00 89.12 144 TRP A CA 1
ATOM 1174 C C . TRP A 1 144 ? 1.868 -7.064 34.519 1.00 89.12 144 TRP A C 1
ATOM 1176 O O . TRP A 1 144 ? 2.543 -7.319 35.512 1.00 89.12 144 TRP A O 1
ATOM 1186 N N . ARG A 1 145 ? 1.485 -8.029 33.668 1.00 89.31 145 ARG A N 1
ATOM 1187 C CA . ARG A 1 145 ? 1.896 -9.433 33.842 1.00 89.31 145 ARG A CA 1
ATOM 1188 C C . ARG A 1 145 ? 3.405 -9.624 33.701 1.00 89.31 145 ARG A C 1
ATOM 1190 O O . ARG A 1 145 ? 3.968 -10.427 34.433 1.00 89.31 145 ARG A O 1
ATOM 1197 N N . PHE A 1 146 ? 4.044 -8.895 32.791 1.00 88.38 146 PHE A N 1
ATOM 1198 C CA . PHE A 1 146 ? 5.491 -8.945 32.609 1.00 88.38 146 PHE A CA 1
ATOM 1199 C C . PHE A 1 146 ? 6.234 -8.354 33.816 1.00 88.38 146 PHE A C 1
ATOM 1201 O O . PHE A 1 146 ? 7.133 -8.993 34.346 1.00 88.38 146 PHE A O 1
ATOM 1208 N N . ILE A 1 147 ? 5.795 -7.199 34.325 1.00 88.38 147 ILE A N 1
ATOM 1209 C CA . ILE A 1 147 ? 6.355 -6.579 35.536 1.00 88.38 147 ILE A CA 1
ATOM 1210 C C . ILE A 1 147 ? 6.164 -7.490 36.754 1.00 88.38 147 ILE A C 1
ATOM 1212 O O . ILE A 1 147 ? 7.110 -7.714 37.503 1.00 88.38 147 ILE A O 1
ATOM 1216 N N . LYS A 1 148 ? 4.974 -8.079 36.925 1.00 89.81 148 LYS A N 1
ATOM 1217 C CA . LYS A 1 148 ? 4.724 -9.043 38.005 1.00 89.81 148 LYS A CA 1
ATOM 1218 C C . LYS A 1 148 ? 5.654 -10.260 37.908 1.00 89.81 148 LYS A C 1
ATOM 1220 O O . LYS A 1 148 ? 6.256 -10.639 38.901 1.00 89.81 148 LYS A O 1
ATOM 1225 N N . SER A 1 149 ? 5.847 -10.798 36.700 1.00 88.56 149 SER A N 1
ATOM 1226 C CA . SER A 1 149 ? 6.788 -11.897 36.442 1.00 88.56 149 SER A CA 1
ATOM 1227 C C . SER A 1 149 ? 8.249 -11.544 36.739 1.00 88.56 149 SER A C 1
ATOM 1229 O O . SER A 1 149 ? 9.036 -12.457 36.983 1.00 88.56 149 SER A O 1
ATOM 1231 N N . LEU A 1 150 ? 8.634 -10.269 36.657 1.00 85.94 150 LEU A N 1
ATOM 1232 C CA . LEU A 1 150 ? 9.975 -9.818 37.030 1.00 85.94 150 LEU A CA 1
ATOM 1233 C C . LEU A 1 150 ? 10.109 -9.657 38.549 1.00 85.94 150 LEU A C 1
ATOM 1235 O O . LEU A 1 150 ? 11.142 -10.023 39.096 1.00 85.94 150 LEU A O 1
ATOM 1239 N N . CYS A 1 151 ? 9.061 -9.187 39.229 1.00 82.31 151 CYS A N 1
ATOM 1240 C CA . CYS A 1 151 ? 9.035 -9.039 40.687 1.00 82.31 151 CYS A CA 1
ATOM 1241 C C . CYS A 1 151 ? 9.059 -10.399 41.415 1.00 82.31 151 CYS A C 1
ATOM 1243 O O . CYS A 1 151 ? 9.784 -10.572 42.392 1.00 82.31 151 CYS A O 1
ATOM 1245 N N . ASP A 1 152 ? 8.351 -11.401 40.885 1.00 80.56 152 ASP A N 1
ATOM 1246 C CA . ASP A 1 152 ? 8.330 -12.762 41.446 1.00 80.56 152 ASP A CA 1
ATOM 1247 C C . ASP A 1 152 ? 9.667 -13.518 41.249 1.00 80.56 152 ASP A C 1
ATOM 1249 O O . ASP A 1 152 ? 9.884 -14.561 41.859 1.00 80.56 152 ASP A O 1
ATOM 1253 N N . ARG A 1 153 ? 10.583 -13.013 40.404 1.00 72.31 153 ARG A N 1
ATOM 1254 C CA . ARG A 1 153 ? 11.915 -13.609 40.177 1.00 72.31 153 ARG A CA 1
ATOM 1255 C C . ARG A 1 153 ? 13.012 -13.056 41.076 1.00 72.31 153 ARG A C 1
ATOM 1257 O O . ARG A 1 153 ? 14.143 -13.519 40.958 1.00 72.31 153 ARG A O 1
ATOM 1264 N N . THR A 1 154 ? 12.723 -12.096 41.948 1.00 62.09 154 THR A N 1
ATOM 1265 C CA . THR A 1 154 ? 13.709 -11.632 42.930 1.00 62.09 154 THR A CA 1
ATOM 1266 C C . THR A 1 154 ? 13.876 -12.721 43.993 1.00 62.09 154 THR A C 1
ATOM 1268 O O . THR A 1 154 ? 12.928 -12.963 44.740 1.00 62.09 154 THR A O 1
ATOM 1271 N N . PRO A 1 155 ? 15.025 -13.421 44.075 1.00 62.50 155 PRO A N 1
ATOM 1272 C CA . PRO A 1 155 ? 15.238 -14.389 45.134 1.00 62.50 155 PRO A CA 1
ATOM 1273 C C . PRO A 1 155 ? 15.346 -13.611 46.444 1.00 62.50 155 PRO A C 1
ATOM 1275 O O . PRO A 1 155 ? 16.319 -12.898 46.687 1.00 62.50 155 PRO A O 1
ATOM 1278 N N . THR A 1 156 ? 14.328 -13.723 47.292 1.00 58.84 156 THR A N 1
ATOM 1279 C CA . THR A 1 156 ? 14.453 -13.403 48.710 1.00 58.84 156 THR A CA 1
ATOM 1280 C C . THR A 1 156 ? 15.519 -14.331 49.271 1.00 58.84 156 THR A C 1
ATOM 1282 O O . THR A 1 156 ? 15.240 -15.500 49.517 1.00 58.84 156 THR A O 1
ATOM 1285 N N . ASN A 1 157 ? 16.751 -13.838 49.389 1.00 52.62 157 ASN A N 1
ATOM 1286 C CA . ASN A 1 157 ? 17.822 -14.523 50.096 1.00 52.62 157 ASN A CA 1
ATOM 1287 C C . ASN A 1 157 ? 17.411 -14.609 51.577 1.00 52.62 157 ASN A C 1
ATOM 1289 O O . ASN A 1 157 ? 17.376 -13.569 52.240 1.00 52.62 157 ASN A O 1
ATOM 1293 N N . PRO A 1 158 ? 17.059 -15.791 52.115 1.00 53.88 158 PRO A N 1
ATOM 1294 C CA . PRO A 1 158 ? 16.747 -15.945 53.522 1.00 53.88 158 PRO A CA 1
ATOM 1295 C C . PRO A 1 158 ? 18.066 -16.181 54.262 1.00 53.88 158 PRO A C 1
ATOM 1297 O O . PRO A 1 158 ? 18.351 -17.278 54.729 1.00 53.88 158 PRO A O 1
ATOM 1300 N N . GLN A 1 159 ? 18.906 -15.152 54.329 1.00 53.53 159 GLN A N 1
ATOM 1301 C CA . GLN A 1 159 ? 20.045 -15.119 55.242 1.00 53.53 159 GLN A CA 1
ATOM 1302 C C . GLN A 1 159 ? 20.009 -13.825 56.048 1.00 53.53 159 GLN A C 1
ATOM 1304 O O . GLN A 1 159 ? 20.847 -12.941 55.918 1.00 53.53 159 GLN A O 1
ATOM 1309 N N . SER A 1 160 ? 19.006 -13.724 56.912 1.00 55.50 160 SER A N 1
ATOM 1310 C CA . SER A 1 160 ? 19.089 -12.888 58.102 1.00 55.50 160 SER A CA 1
ATOM 1311 C C . SER A 1 160 ? 18.485 -13.668 59.262 1.00 55.50 160 SER A C 1
ATOM 1313 O O . SER A 1 160 ? 17.317 -14.047 59.194 1.00 55.50 160 SER A O 1
ATOM 1315 N N . ASN A 1 161 ? 19.289 -13.845 60.311 1.00 54.03 161 ASN A N 1
ATOM 1316 C CA . ASN A 1 161 ? 18.928 -14.276 61.666 1.00 54.03 161 ASN A CA 1
ATOM 1317 C C . ASN A 1 161 ? 19.086 -15.773 61.986 1.00 54.03 161 ASN A C 1
ATOM 1319 O O . ASN A 1 161 ? 18.125 -16.470 62.291 1.00 54.03 161 ASN A O 1
ATOM 1323 N N . GLN A 1 162 ? 20.341 -16.220 62.072 1.00 48.72 162 GLN A N 1
ATOM 1324 C CA . GLN A 1 162 ? 20.766 -17.018 63.227 1.00 48.72 162 GLN A CA 1
ATOM 1325 C C . GLN A 1 162 ? 21.679 -16.142 64.096 1.00 48.72 162 GLN A C 1
ATOM 1327 O O . GLN A 1 162 ? 22.875 -16.038 63.851 1.00 48.72 162 GLN A O 1
ATOM 1332 N N . VAL A 1 163 ? 21.089 -15.458 65.078 1.00 58.16 163 VAL A N 1
ATOM 1333 C CA . VAL A 1 163 ? 21.811 -14.921 66.237 1.00 58.16 163 VAL A CA 1
ATOM 1334 C C . VAL A 1 163 ? 21.593 -15.940 67.350 1.00 58.16 163 VAL A C 1
ATOM 1336 O O . VAL A 1 163 ? 20.490 -16.037 67.880 1.00 58.16 163 VAL A O 1
ATOM 1339 N N . SER A 1 164 ? 22.618 -16.743 67.637 1.00 47.47 164 SER A N 1
ATOM 1340 C CA . SER A 1 164 ? 22.687 -17.600 68.825 1.00 47.47 164 SER A CA 1
ATOM 1341 C C . SER A 1 164 ? 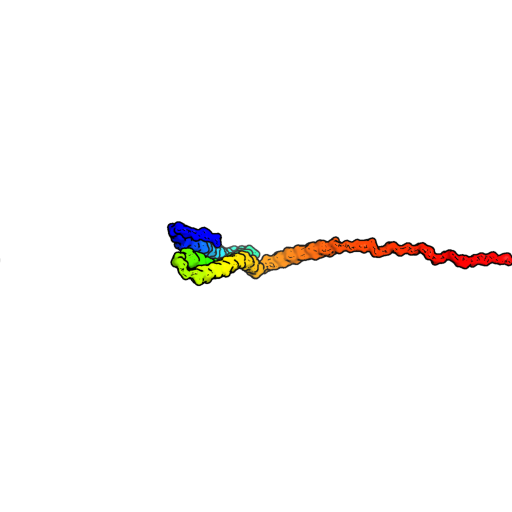22.942 -16.727 70.057 1.00 47.47 164 SER A C 1
ATOM 1343 O O . SER A 1 164 ? 23.968 -16.047 70.084 1.00 47.47 164 SER A O 1
ATOM 1345 N N . PRO A 1 165 ? 22.079 -16.740 71.087 1.00 52.53 165 PRO A N 1
ATOM 1346 C CA . PRO A 1 165 ? 22.416 -16.235 72.403 1.00 52.53 165 PRO A CA 1
ATOM 1347 C C . PRO A 1 165 ? 22.893 -17.423 73.239 1.00 52.53 165 PRO A C 1
ATOM 1349 O O . PRO A 1 165 ? 22.103 -18.086 73.904 1.00 52.53 165 PRO A O 1
ATOM 1352 N N . GLU A 1 166 ? 24.183 -17.729 73.183 1.00 52.50 166 GLU A N 1
ATOM 1353 C CA . GLU A 1 166 ? 24.767 -18.658 74.141 1.00 52.50 166 GLU A CA 1
ATOM 1354 C C . GLU A 1 166 ? 26.102 -18.103 74.624 1.00 52.50 166 GLU A C 1
ATOM 1356 O O . GLU A 1 166 ? 26.980 -17.785 73.826 1.00 52.50 166 GLU A O 1
ATOM 1361 N N . ILE A 1 167 ? 26.224 -18.064 75.953 1.00 54.66 167 ILE A N 1
ATOM 1362 C CA . ILE A 1 167 ? 27.447 -17.857 76.732 1.00 54.66 167 ILE A CA 1
ATOM 1363 C C . ILE A 1 167 ? 27.837 -16.381 76.908 1.00 54.66 167 ILE A C 1
ATOM 1365 O O . ILE A 1 167 ? 28.476 -15.790 76.052 1.00 54.66 167 ILE A O 1
ATOM 1369 N N . VAL A 1 168 ? 27.471 -15.809 78.062 1.00 57.72 168 VAL A N 1
ATOM 1370 C CA . VAL A 1 168 ? 28.336 -15.066 79.010 1.00 57.72 168 VAL A CA 1
ATOM 1371 C C . VAL A 1 168 ? 27.425 -14.614 80.159 1.00 57.72 168 VAL A C 1
ATOM 1373 O O . VAL A 1 168 ? 26.721 -13.626 80.039 1.00 57.72 168 VAL A O 1
ATOM 1376 N N . GLU A 1 169 ? 27.379 -15.405 81.232 1.00 50.69 169 GLU A N 1
ATOM 1377 C CA . GLU A 1 169 ? 27.261 -14.954 82.634 1.00 50.69 169 GLU A CA 1
ATOM 1378 C C . GLU A 1 169 ? 27.166 -16.191 83.540 1.00 50.69 169 GLU A C 1
ATOM 1380 O O . GLU A 1 169 ? 26.106 -16.653 83.959 1.00 50.69 169 GLU A O 1
ATOM 1385 N N . ARG A 1 170 ? 28.328 -16.781 83.820 1.00 49.41 170 ARG A N 1
ATOM 1386 C CA . ARG A 1 170 ? 28.526 -17.651 84.980 1.00 49.41 170 ARG A CA 1
ATOM 1387 C C . ARG A 1 170 ? 29.910 -17.368 85.537 1.00 49.41 170 ARG A C 1
ATOM 1389 O O . ARG A 1 170 ? 30.891 -17.999 85.162 1.00 49.41 170 ARG A O 1
ATOM 1396 N N . SER A 1 171 ? 29.973 -16.403 86.440 1.00 48.56 171 SER A N 1
ATOM 1397 C CA . SER A 1 171 ? 31.091 -16.251 87.360 1.00 48.56 171 SER A CA 1
ATOM 1398 C C . SER A 1 1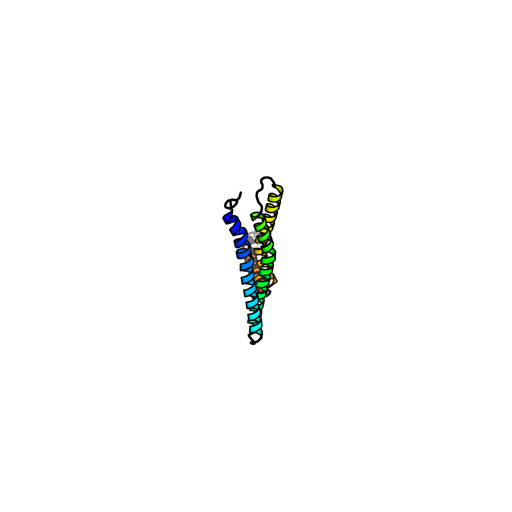71 ? 30.564 -15.770 88.706 1.00 48.56 171 SER A C 1
ATOM 1400 O O . SER A 1 171 ? 30.144 -14.626 88.815 1.00 48.56 171 SER A O 1
ATOM 1402 N N . LEU A 1 172 ? 30.577 -16.710 89.664 1.00 50.19 172 LEU A N 1
ATOM 1403 C CA . LEU A 1 172 ? 31.044 -16.572 91.052 1.00 50.19 172 LEU A CA 1
ATOM 1404 C C . LEU A 1 172 ? 30.520 -15.353 91.843 1.00 50.19 172 LEU A C 1
ATOM 1406 O O . LEU A 1 172 ? 30.809 -14.221 91.497 1.00 50.19 172 LEU A O 1
ATOM 1410 N N . SER A 1 173 ? 29.849 -15.482 92.990 1.00 43.56 173 SER A N 1
ATOM 1411 C CA . SER A 1 173 ? 30.255 -16.235 94.186 1.00 43.56 173 SER A CA 1
ATOM 1412 C C . SER A 1 173 ? 29.162 -16.082 95.266 1.00 43.56 173 SER A C 1
ATOM 1414 O O . SER A 1 173 ? 28.727 -14.949 95.483 1.00 43.56 173 SER A O 1
ATOM 1416 N N . PRO A 1 174 ? 28.722 -17.139 95.974 1.00 54.16 174 PRO A N 1
ATOM 1417 C CA . PRO A 1 174 ? 28.076 -17.008 97.274 1.00 54.16 174 PRO A CA 1
ATOM 1418 C C . PRO A 1 174 ? 29.067 -17.333 98.399 1.00 54.16 174 PRO A C 1
ATOM 1420 O O . PRO A 1 174 ? 29.676 -18.399 98.425 1.00 54.16 174 PRO A O 1
ATOM 1423 N N . ASN A 1 175 ? 29.187 -16.382 99.322 1.00 52.34 175 ASN A N 1
ATOM 1424 C CA . ASN A 1 175 ? 29.909 -16.480 100.582 1.00 52.34 175 ASN A CA 1
ATOM 1425 C C . ASN A 1 175 ? 29.467 -17.707 101.398 1.00 52.34 175 ASN A C 1
ATOM 1427 O O . ASN A 1 175 ? 28.295 -17.814 101.760 1.00 52.34 175 ASN A O 1
ATOM 1431 N N . GLU A 1 176 ? 30.424 -18.561 101.751 1.00 51.50 176 GLU A N 1
ATOM 1432 C CA . GLU A 1 176 ? 30.392 -19.329 102.994 1.00 51.50 176 GLU A CA 1
ATOM 1433 C C . GLU A 1 176 ? 31.005 -18.453 104.094 1.00 51.50 176 GLU A C 1
ATOM 1435 O O . GLU A 1 176 ? 32.167 -18.060 103.993 1.00 51.50 176 GLU A O 1
ATOM 1440 N N . LEU A 1 177 ? 30.223 -18.121 105.121 1.00 59.34 177 LEU A N 1
ATOM 1441 C CA . LEU A 1 177 ? 30.742 -17.806 106.449 1.00 59.34 177 LEU A CA 1
ATOM 1442 C C . LEU A 1 177 ? 29.705 -18.255 107.485 1.00 59.34 177 LEU A C 1
ATOM 1444 O O . LEU A 1 177 ? 28.609 -17.692 107.569 1.00 59.34 177 LEU A O 1
ATOM 1448 N N . GLU A 1 178 ? 30.076 -19.317 108.198 1.00 52.12 178 GLU A N 1
ATOM 1449 C CA . GLU A 1 178 ? 29.808 -19.484 109.630 1.00 52.12 178 GLU A CA 1
ATOM 1450 C C . GLU A 1 178 ? 30.402 -18.321 110.440 1.00 52.12 178 GLU A C 1
ATOM 1452 O O . GLU A 1 178 ? 31.441 -17.764 110.008 1.00 52.12 178 GLU A O 1
#

Radius of gyration: 35.83 Å; chains: 1; bounding box: 66×26×136 Å